Protein AF-A0A937Q0Q3-F1 (afdb_monomer)

Sequence (50 aa):
MIADNEKETVRPIEEVLSELAKEIPQEEWDKLPEDLNDNLDHYLYGVPKK

pLDDT: mean 88.21, std 15.48, range [37.91, 97.94]

Mean predicted aligned error: 7.95 Å

Foldseek 3Di:
DPPDDPPPPDDDPVVVVVVVVVVDDVVVVVPQDPCCVQQ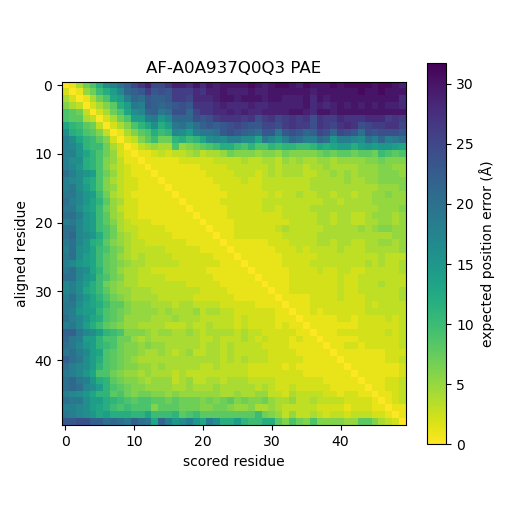VCCVPPVDDHD

Radius of gyration: 18.89 Å; Cα contacts (8 Å, |Δi|>4): 11; chains: 1; bounding box: 38×17×53 Å

Secondary structure (DSSP, 8-state):
---------PPPHHHHHHHHHTTS-HHHHTTS-TTTTTTHHHHHH-PPP-

Structure (mmCIF, N/CA/C/O backbon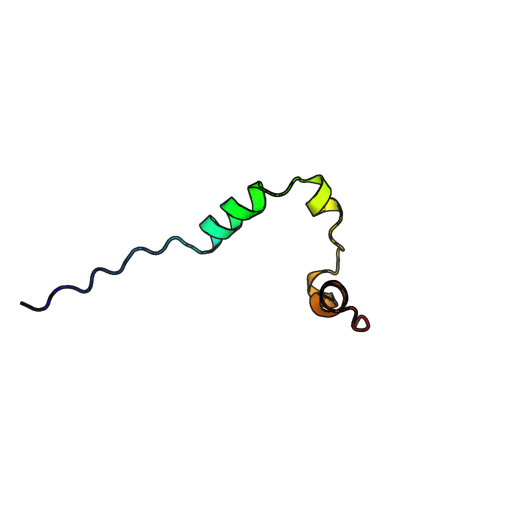e):
data_AF-A0A937Q0Q3-F1
#
_entry.id   AF-A0A937Q0Q3-F1
#
loop_
_atom_site.group_PDB
_atom_site.id
_atom_site.type_symbol
_atom_site.label_atom_id
_atom_site.label_alt_id
_atom_site.label_comp_id
_atom_site.label_asym_id
_atom_site.label_entity_id
_atom_site.label_seq_id
_atom_site.pdbx_PDB_ins_code
_atom_site.Cartn_x
_atom_site.Cartn_y
_atom_site.Cartn_z
_atom_site.occupancy
_atom_site.B_iso_or_equiv
_atom_site.auth_seq_id
_atom_site.auth_comp_id
_atom_site.auth_asym_id
_atom_site.auth_atom_id
_atom_site.pdbx_PDB_model_num
ATOM 1 N N . MET A 1 1 ? 19.260 -12.096 -46.020 1.00 37.91 1 MET A N 1
ATOM 2 C CA . MET A 1 1 ? 19.699 -12.120 -44.613 1.00 37.91 1 MET A CA 1
ATOM 3 C C . MET A 1 1 ? 18.483 -11.725 -43.800 1.00 37.91 1 MET A C 1
ATOM 5 O O . MET A 1 1 ? 18.039 -10.594 -43.935 1.00 37.91 1 MET A O 1
ATOM 9 N N . ILE A 1 2 ? 17.846 -12.685 -43.131 1.00 44.91 2 ILE A N 1
ATOM 10 C CA . ILE A 1 2 ? 16.751 -12.393 -42.199 1.00 44.91 2 ILE A CA 1
ATOM 11 C C . ILE A 1 2 ? 17.461 -11.839 -40.964 1.00 44.91 2 ILE A C 1
ATOM 13 O O . ILE A 1 2 ? 18.310 -12.532 -40.414 1.00 44.91 2 ILE A O 1
ATOM 17 N N . ALA A 1 3 ? 17.230 -10.572 -40.626 1.00 52.72 3 ALA A N 1
ATOM 18 C CA . ALA A 1 3 ? 17.745 -10.014 -39.386 1.00 52.72 3 ALA A CA 1
ATOM 19 C C . ALA A 1 3 ? 17.047 -10.749 -38.240 1.00 52.72 3 ALA A C 1
ATOM 21 O O . ALA A 1 3 ? 15.818 -10.709 -38.138 1.00 52.72 3 ALA A O 1
ATOM 22 N N . ASP A 1 4 ? 17.828 -11.474 -37.446 1.00 55.62 4 ASP A N 1
ATOM 23 C CA . ASP A 1 4 ? 17.364 -12.072 -36.208 1.00 55.62 4 ASP A CA 1
ATOM 24 C C . ASP A 1 4 ? 16.780 -10.953 -35.346 1.00 55.62 4 ASP A C 1
ATOM 26 O O . ASP A 1 4 ? 17.446 -9.974 -35.018 1.00 55.62 4 ASP A O 1
ATOM 30 N N . ASN A 1 5 ? 15.489 -11.068 -35.058 1.00 58.16 5 ASN A N 1
ATOM 31 C CA . ASN A 1 5 ? 14.762 -10.174 -34.178 1.00 58.16 5 ASN A CA 1
ATOM 32 C C . ASN A 1 5 ? 15.406 -10.255 -32.786 1.00 58.16 5 ASN A C 1
ATOM 34 O O . ASN A 1 5 ? 15.093 -11.180 -32.030 1.00 58.16 5 ASN A O 1
ATOM 38 N N . GLU A 1 6 ? 16.306 -9.320 -32.468 1.00 59.09 6 GLU A N 1
ATOM 39 C CA . GLU A 1 6 ? 16.836 -9.109 -31.122 1.00 59.09 6 GLU A CA 1
ATOM 40 C C . GLU A 1 6 ? 15.642 -9.013 -30.169 1.00 59.09 6 GLU A C 1
ATOM 42 O O . GLU A 1 6 ? 14.886 -8.044 -30.169 1.00 59.09 6 GLU A O 1
ATOM 47 N N . LYS A 1 7 ? 15.398 -10.076 -29.396 1.00 62.28 7 LYS A N 1
ATOM 48 C CA . LYS A 1 7 ? 14.487 -9.994 -28.262 1.00 62.28 7 LYS A CA 1
ATOM 49 C C . LYS A 1 7 ? 15.161 -9.049 -27.281 1.00 62.28 7 LYS A C 1
ATOM 51 O O . LYS A 1 7 ? 16.080 -9.478 -26.587 1.00 62.28 7 LYS A O 1
ATOM 56 N N . GLU A 1 8 ? 14.733 -7.789 -27.246 1.00 68.06 8 GLU A N 1
ATOM 57 C CA . GLU A 1 8 ? 15.051 -6.905 -26.129 1.00 68.06 8 GLU A CA 1
ATOM 58 C C . GLU A 1 8 ? 14.775 -7.684 -24.844 1.00 68.06 8 GLU A C 1
ATOM 60 O O . GLU A 1 8 ? 13.656 -8.142 -24.594 1.00 68.06 8 GLU A O 1
ATOM 65 N N . THR A 1 9 ? 15.821 -7.915 -24.057 1.00 75.75 9 THR A N 1
ATOM 66 C CA . THR A 1 9 ? 15.686 -8.547 -22.752 1.00 75.75 9 THR A CA 1
ATOM 67 C C . THR A 1 9 ? 15.071 -7.515 -21.821 1.00 75.75 9 THR A C 1
ATOM 69 O O . THR A 1 9 ? 15.776 -6.755 -21.159 1.00 75.75 9 THR A O 1
ATOM 72 N N . VAL A 1 10 ? 13.742 -7.441 -21.829 1.00 85.12 10 VAL A N 1
ATOM 73 C CA . VAL A 1 10 ? 12.985 -6.633 -20.876 1.00 85.12 10 VAL A CA 1
ATOM 74 C C . VAL A 1 10 ? 13.199 -7.234 -19.489 1.00 85.12 10 VAL A C 1
ATOM 76 O O . VAL A 1 10 ? 13.120 -8.453 -19.318 1.00 85.12 10 VAL A O 1
ATOM 79 N N . ARG A 1 11 ? 13.505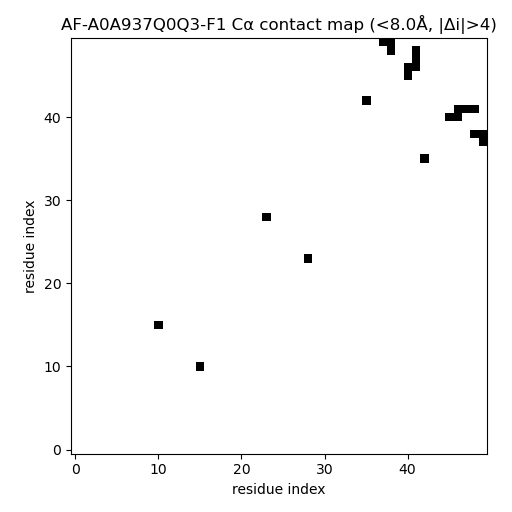 -6.380 -18.507 1.00 90.88 11 ARG A N 1
ATOM 80 C CA . ARG A 1 11 ? 13.691 -6.815 -17.119 1.00 90.88 11 ARG A CA 1
ATOM 81 C C . ARG A 1 11 ? 12.405 -7.469 -16.586 1.00 90.88 11 ARG A C 1
ATOM 83 O O . ARG A 1 11 ? 11.318 -6.990 -16.922 1.00 90.88 11 ARG A O 1
ATOM 90 N N . PRO A 1 12 ? 12.501 -8.528 -15.763 1.00 94.62 12 PRO A N 1
ATOM 91 C CA . PRO A 1 12 ? 11.352 -9.116 -15.080 1.00 94.62 12 PRO A CA 1
ATOM 92 C C . PRO A 1 12 ? 10.553 -8.074 -14.289 1.00 94.62 12 PRO A C 1
ATOM 94 O O . PRO A 1 12 ? 11.121 -7.151 -13.700 1.00 94.62 12 PRO A O 1
ATOM 97 N N . ILE A 1 13 ? 9.229 -8.231 -14.245 1.00 94.38 13 ILE A N 1
ATOM 98 C CA . ILE A 1 13 ? 8.351 -7.292 -13.533 1.00 94.38 13 ILE A CA 1
ATOM 99 C C . ILE A 1 13 ? 8.654 -7.273 -12.029 1.00 94.38 13 ILE A C 1
ATOM 101 O O . ILE A 1 13 ? 8.571 -6.227 -11.394 1.00 94.38 13 ILE A O 1
ATOM 105 N N . GLU A 1 14 ? 9.090 -8.398 -11.472 1.00 95.56 14 GLU A N 1
ATOM 106 C CA . GLU A 1 14 ? 9.473 -8.550 -10.072 1.00 95.56 14 GLU A CA 1
ATOM 107 C C . GLU A 1 14 ? 10.691 -7.694 -9.711 1.00 95.56 14 GLU A C 1
ATOM 109 O O . GLU A 1 14 ? 10.742 -7.144 -8.612 1.00 95.56 14 GLU A O 1
ATOM 114 N N . GLU A 1 15 ? 11.650 -7.537 -10.632 1.00 95.88 15 GLU A N 1
ATOM 115 C CA . GLU A 1 15 ? 12.803 -6.654 -10.420 1.00 95.88 15 GLU A CA 1
ATOM 116 C C . GLU A 1 15 ? 12.346 -5.199 -10.314 1.00 95.88 15 GLU A C 1
ATOM 118 O O . GLU A 1 15 ? 12.715 -4.500 -9.372 1.00 95.88 15 GLU A O 1
ATOM 123 N N . VAL A 1 16 ? 11.473 -4.772 -11.231 1.00 95.62 16 VAL A N 1
ATOM 124 C CA . VAL A 1 16 ? 10.920 -3.411 -11.244 1.00 95.62 16 VAL A CA 1
ATOM 125 C C . VAL A 1 16 ? 10.090 -3.144 -9.985 1.00 95.62 16 VAL A C 1
ATOM 127 O O . VAL A 1 16 ? 10.261 -2.114 -9.336 1.00 95.62 16 VAL A O 1
ATOM 130 N N . LEU A 1 17 ? 9.221 -4.080 -9.596 1.00 95.94 17 LEU A N 1
ATOM 131 C CA . LEU A 1 17 ? 8.405 -3.958 -8.386 1.00 95.94 17 LEU A CA 1
ATOM 132 C C . LEU A 1 17 ? 9.266 -3.930 -7.115 1.00 95.94 17 LEU A C 1
ATOM 134 O O . LEU A 1 17 ? 8.975 -3.159 -6.204 1.00 95.94 17 LEU A O 1
ATOM 138 N N . SER A 1 18 ? 10.336 -4.730 -7.052 1.00 95.88 18 SER A N 1
ATOM 139 C CA . SER A 1 18 ? 11.263 -4.742 -5.914 1.00 95.88 18 SER A CA 1
ATOM 140 C C . SER A 1 18 ? 12.038 -3.431 -5.778 1.00 95.88 18 SER A C 1
ATOM 142 O O . SER A 1 18 ? 12.265 -2.972 -4.659 1.00 95.88 18 SER A O 1
ATOM 144 N N . GLU A 1 19 ? 12.452 -2.825 -6.895 1.00 96.81 19 GLU A N 1
ATOM 145 C CA . GLU A 1 19 ? 13.088 -1.502 -6.907 1.00 96.81 19 GLU A CA 1
ATOM 146 C C . GLU A 1 19 ? 12.138 -0.432 -6.357 1.00 96.81 19 GLU A C 1
ATOM 148 O O . GLU A 1 19 ? 12.506 0.272 -5.419 1.00 96.81 19 GLU A O 1
ATOM 153 N N . LEU A 1 20 ? 10.899 -0.380 -6.855 1.00 96.25 20 LEU A N 1
ATOM 154 C CA . LEU A 1 20 ? 9.891 0.591 -6.415 1.00 96.25 20 LEU A CA 1
ATOM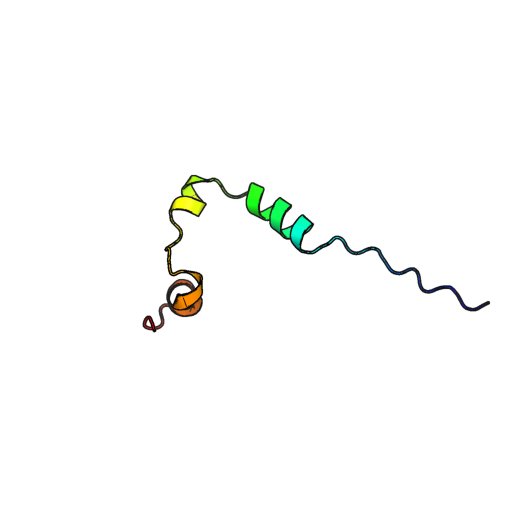 155 C C . LEU A 1 20 ? 9.492 0.406 -4.945 1.00 96.25 20 LEU A C 1
ATOM 157 O O . LEU A 1 20 ? 9.378 1.377 -4.201 1.00 96.25 20 LEU A O 1
ATOM 161 N N . ALA A 1 21 ? 9.312 -0.837 -4.494 1.00 95.44 21 ALA A N 1
ATOM 162 C CA . ALA A 1 21 ? 8.904 -1.119 -3.119 1.00 95.44 21 ALA A CA 1
ATOM 163 C C . ALA A 1 21 ? 9.931 -0.636 -2.077 1.00 95.44 21 ALA A C 1
ATOM 165 O O . ALA A 1 21 ? 9.546 -0.281 -0.964 1.00 95.44 21 ALA A O 1
ATOM 166 N N . LYS A 1 22 ? 11.225 -0.583 -2.433 1.00 96.69 22 LYS A N 1
ATOM 167 C CA . LYS A 1 22 ? 12.303 -0.089 -1.553 1.00 96.69 22 LYS A CA 1
ATOM 168 C C . LYS A 1 22 ? 12.253 1.417 -1.315 1.00 96.69 22 LYS A C 1
ATOM 170 O O . LYS A 1 22 ? 12.853 1.884 -0.351 1.00 96.69 22 LYS A O 1
ATOM 175 N N . GLU A 1 23 ? 11.581 2.173 -2.179 1.00 97.81 23 GLU A N 1
ATOM 176 C CA . GLU A 1 23 ? 11.423 3.623 -2.014 1.00 97.81 23 GLU A CA 1
ATOM 177 C C . GLU A 1 23 ? 10.396 3.970 -0.923 1.00 97.81 23 GLU A C 1
ATOM 179 O O . GLU A 1 23 ? 10.347 5.108 -0.457 1.00 97.81 23 GLU A O 1
ATOM 184 N N . ILE A 1 24 ? 9.598 2.988 -0.490 1.00 96.56 24 ILE A N 1
ATOM 185 C CA . ILE A 1 24 ? 8.534 3.156 0.497 1.00 96.56 24 ILE A CA 1
ATOM 186 C C . ILE A 1 24 ? 9.035 2.708 1.885 1.00 96.56 24 ILE A C 1
ATOM 188 O O . ILE A 1 24 ? 9.440 1.553 2.041 1.00 96.56 24 ILE A O 1
ATOM 192 N N . PRO A 1 25 ? 8.995 3.579 2.914 1.00 97.94 25 PRO A N 1
ATOM 193 C CA . PRO A 1 25 ? 9.353 3.217 4.286 1.00 97.94 25 PRO A CA 1
ATOM 194 C C . PRO A 1 25 ? 8.494 2.082 4.865 1.00 97.94 25 PRO A C 1
ATOM 196 O O . PRO A 1 25 ? 7.302 1.989 4.580 1.00 97.94 25 PRO A O 1
ATOM 199 N N . GLN A 1 26 ? 9.072 1.265 5.755 1.00 96.12 26 GLN A N 1
ATOM 200 C CA . GLN A 1 26 ? 8.363 0.150 6.407 1.00 96.12 26 GLN A C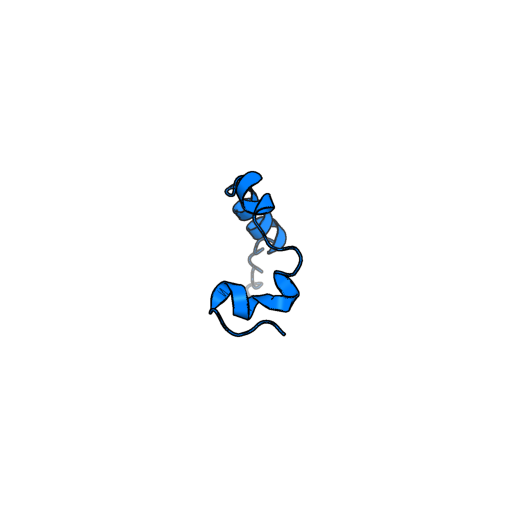A 1
ATOM 201 C C . GLN A 1 26 ? 7.098 0.600 7.155 1.00 96.12 26 GLN A C 1
ATOM 203 O O . GLN A 1 26 ? 6.070 -0.057 7.078 1.00 96.12 26 GLN A O 1
ATOM 208 N N . GLU A 1 27 ? 7.140 1.758 7.811 1.00 97.69 27 GLU A N 1
ATOM 209 C CA . GLU A 1 27 ? 5.994 2.316 8.540 1.00 97.69 27 GLU A CA 1
ATOM 210 C C . GLU A 1 27 ? 4.781 2.629 7.648 1.00 97.69 27 GLU A C 1
ATOM 212 O O . GLU A 1 27 ? 3.660 2.666 8.146 1.00 97.69 27 GLU A O 1
ATOM 217 N N . GLU A 1 28 ? 4.971 2.843 6.341 1.00 96.94 28 GLU A N 1
ATOM 218 C CA . GLU A 1 28 ? 3.858 2.989 5.395 1.00 96.94 28 GLU A CA 1
ATOM 219 C C . GLU A 1 28 ? 3.271 1.629 5.010 1.00 96.94 28 GLU A C 1
ATOM 221 O O . GLU A 1 28 ? 2.054 1.499 4.880 1.00 96.94 28 GLU A O 1
ATOM 226 N N . TRP A 1 29 ? 4.112 0.597 4.896 1.00 95.44 29 TRP A N 1
ATOM 227 C CA . TRP A 1 29 ? 3.656 -0.781 4.705 1.00 95.44 29 TRP A CA 1
ATOM 228 C C . TRP A 1 29 ? 2.837 -1.272 5.899 1.00 95.44 29 TRP A C 1
ATOM 230 O O . TRP A 1 29 ? 1.810 -1.921 5.712 1.00 95.44 29 TRP A O 1
ATOM 240 N N . ASP A 1 30 ? 3.232 -0.889 7.113 1.00 96.44 30 ASP A N 1
ATOM 241 C CA . ASP A 1 30 ? 2.540 -1.259 8.351 1.00 96.44 30 ASP A CA 1
ATOM 242 C C . ASP A 1 30 ? 1.146 -0.611 8.482 1.00 96.44 30 ASP A C 1
ATOM 244 O O . ASP A 1 30 ? 0.316 -1.070 9.266 1.00 96.44 30 ASP A O 1
ATOM 248 N N . LYS A 1 31 ? 0.860 0.452 7.716 1.00 95.38 31 LYS A N 1
ATOM 249 C CA . LYS A 1 31 ? -0.471 1.088 7.669 1.00 95.38 31 LYS A CA 1
ATOM 250 C C . LYS A 1 31 ? -1.440 0.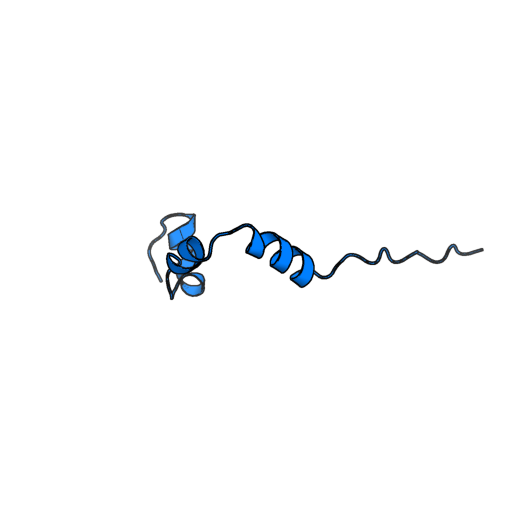371 6.734 1.00 95.38 31 LYS A C 1
ATOM 252 O O . LYS A 1 31 ? -2.626 0.714 6.731 1.00 95.38 31 LYS A O 1
ATOM 257 N N . LEU A 1 32 ? -0.961 -0.561 5.907 1.00 95.19 32 LEU A N 1
ATOM 258 C CA . LEU A 1 32 ? -1.828 -1.253 4.968 1.00 95.19 32 LEU A CA 1
ATOM 259 C C . LEU A 1 32 ? -2.818 -2.158 5.714 1.00 95.19 32 LEU A C 1
ATOM 261 O O . LEU A 1 32 ? -2.445 -2.856 6.657 1.00 95.19 32 LEU A O 1
ATOM 265 N N . PRO A 1 33 ? -4.090 -2.167 5.294 1.00 95.94 33 PRO A N 1
ATOM 266 C CA . PRO A 1 33 ? -5.092 -3.025 5.898 1.00 95.94 33 PRO A CA 1
ATOM 267 C C . PRO A 1 33 ? -4.843 -4.495 5.534 1.00 95.94 33 PRO A C 1
ATOM 269 O O . PRO A 1 33 ? -4.468 -4.810 4.406 1.00 95.94 33 PRO A O 1
ATOM 272 N N . GLU A 1 34 ? -5.105 -5.406 6.474 1.00 95.75 34 GLU A N 1
ATOM 273 C CA . GLU A 1 34 ? -4.928 -6.855 6.266 1.00 95.75 34 GLU A CA 1
ATOM 274 C C . GLU A 1 34 ? -5.805 -7.399 5.125 1.00 95.75 34 GLU A C 1
ATOM 276 O O . GLU A 1 34 ? -5.432 -8.355 4.450 1.00 95.75 34 GLU A O 1
ATOM 281 N N . ASP A 1 35 ? -6.951 -6.759 4.879 1.00 96.31 35 ASP A N 1
ATOM 282 C CA . ASP A 1 35 ? -7.921 -7.108 3.841 1.00 96.31 35 ASP A CA 1
ATOM 283 C C . ASP A 1 35 ? -7.800 -6.233 2.580 1.00 96.31 35 ASP A C 1
ATOM 285 O O . ASP A 1 35 ? -8.749 -6.146 1.794 1.00 96.31 35 ASP A O 1
ATOM 289 N N . LEU A 1 36 ? -6.649 -5.575 2.365 1.00 95.19 36 LEU A N 1
ATOM 290 C CA . LEU A 1 36 ? -6.426 -4.662 1.234 1.00 95.19 36 LEU A CA 1
ATOM 291 C C . LEU A 1 36 ? -6.794 -5.291 -0.113 1.00 95.19 36 LEU A C 1
ATOM 293 O O . LEU A 1 36 ? -7.455 -4.651 -0.927 1.00 95.19 36 LEU A O 1
ATOM 297 N N . ASN A 1 37 ? -6.377 -6.536 -0.348 1.00 93.88 37 ASN A N 1
ATOM 298 C CA . ASN A 1 37 ? -6.605 -7.213 -1.625 1.00 93.88 37 ASN A CA 1
ATOM 299 C C . ASN A 1 37 ? -8.079 -7.588 -1.831 1.00 93.88 37 ASN A C 1
ATOM 301 O O . ASN A 1 37 ? -8.575 -7.525 -2.956 1.00 93.88 37 ASN A O 1
ATOM 305 N N . ASP A 1 38 ? -8.791 -7.932 -0.758 1.00 96.50 38 ASP A N 1
ATOM 306 C CA . ASP A 1 38 ? -10.205 -8.313 -0.821 1.00 96.50 38 ASP A CA 1
ATOM 307 C C . ASP A 1 38 ? -11.107 -7.084 -1.009 1.00 96.50 38 ASP A C 1
ATOM 309 O O . ASP A 1 38 ? -12.115 -7.132 -1.725 1.00 96.50 38 ASP A O 1
ATOM 313 N N . ASN A 1 39 ? -10.703 -5.957 -0.413 1.00 96.44 39 ASN A N 1
ATOM 314 C CA . ASN A 1 39 ? -11.443 -4.698 -0.383 1.00 96.44 39 ASN A CA 1
ATOM 315 C C . ASN A 1 39 ? -10.743 -3.560 -1.146 1.00 96.44 39 ASN A C 1
ATOM 317 O O . ASN A 1 39 ? -10.911 -2.388 -0.812 1.00 96.44 39 ASN A O 1
ATOM 321 N N . LEU A 1 40 ? -9.995 -3.879 -2.206 1.00 95.69 40 LEU A N 1
ATOM 322 C CA . LEU A 1 40 ? -9.203 -2.898 -2.956 1.00 95.69 40 LEU A CA 1
ATOM 323 C C . LEU A 1 40 ? -10.038 -1.701 -3.438 1.00 95.69 40 LEU A C 1
ATOM 325 O O . LEU A 1 40 ? -9.660 -0.551 -3.221 1.00 95.69 40 LEU A O 1
ATOM 329 N N . ASP A 1 41 ? -11.209 -1.961 -4.024 1.00 95.62 41 ASP A N 1
ATOM 330 C CA . ASP A 1 41 ? -12.088 -0.905 -4.539 1.00 95.62 41 ASP A CA 1
ATOM 331 C C . ASP A 1 41 ? -12.559 0.041 -3.425 1.00 95.62 41 ASP A C 1
ATOM 333 O O . ASP A 1 41 ? -12.721 1.242 -3.650 1.00 95.62 41 ASP A O 1
ATOM 337 N N . HIS A 1 42 ? -12.767 -0.478 -2.210 1.0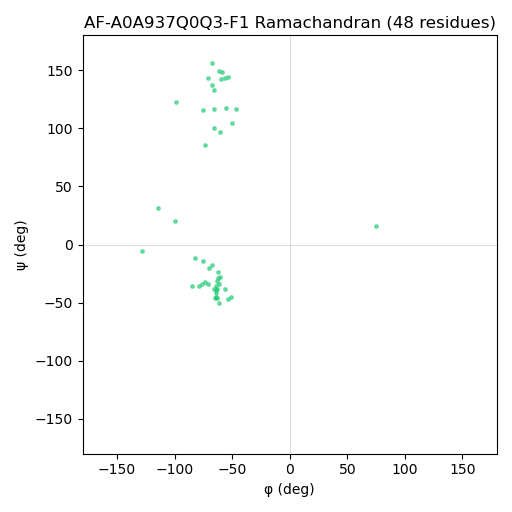0 96.69 42 HIS A N 1
ATOM 338 C CA . HIS A 1 42 ? -13.139 0.339 -1.058 1.00 96.69 42 HIS A CA 1
ATOM 339 C C . HIS A 1 42 ? -12.021 1.324 -0.712 1.00 96.69 42 HIS A C 1
ATOM 341 O O . HIS A 1 42 ? -12.285 2.508 -0.515 1.00 96.69 42 HIS A O 1
ATOM 347 N N . TYR A 1 43 ? -10.772 0.858 -0.697 1.00 94.31 43 TYR A N 1
ATOM 348 C CA . TYR A 1 43 ? -9.620 1.692 -0.358 1.00 94.31 43 TYR A CA 1
ATOM 349 C C . TYR A 1 43 ? -9.237 2.682 -1.462 1.00 94.31 43 TYR A C 1
ATOM 351 O O . TYR A 1 43 ? -8.792 3.786 -1.154 1.00 94.31 43 TYR A O 1
ATOM 359 N N . LEU A 1 44 ? -9.437 2.326 -2.733 1.00 94.69 44 LEU A N 1
ATOM 360 C CA . LEU A 1 44 ? -9.114 3.207 -3.860 1.00 94.69 44 LEU A CA 1
ATOM 361 C C . LEU A 1 44 ? -10.231 4.201 -4.193 1.00 94.69 44 LEU A C 1
ATOM 363 O O . LEU A 1 44 ? -9.948 5.330 -4.596 1.00 94.69 44 LEU A O 1
ATOM 367 N N . TYR A 1 45 ? -11.492 3.793 -4.046 1.00 95.44 45 TYR A N 1
ATOM 368 C CA . TYR A 1 45 ? -12.640 4.538 -4.575 1.00 95.44 45 TYR A CA 1
ATOM 369 C C . TYR A 1 45 ? -13.742 4.811 -3.545 1.00 95.44 45 TYR A C 1
ATOM 371 O O . TYR A 1 45 ? -14.704 5.511 -3.859 1.00 95.44 45 TYR A O 1
ATOM 379 N N . GLY A 1 46 ? -13.635 4.281 -2.324 1.00 94.75 46 GLY A N 1
ATOM 380 C CA . GLY A 1 46 ? -14.621 4.499 -1.263 1.00 94.75 46 GLY A CA 1
ATOM 381 C C . GLY A 1 46 ? -15.932 3.727 -1.438 1.00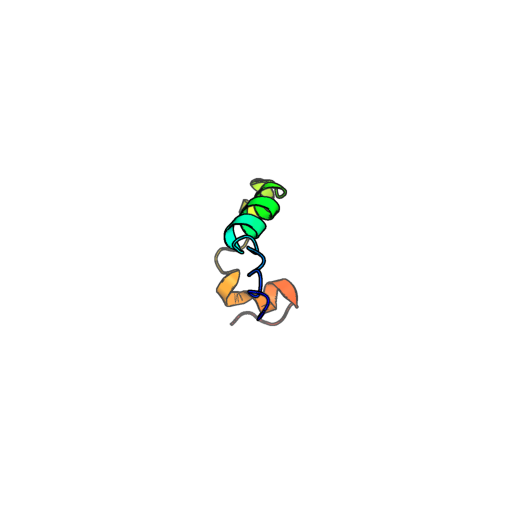 94.75 46 GLY A C 1
ATOM 382 O O . GLY A 1 46 ? -16.921 4.060 -0.785 1.00 94.75 46 GLY A O 1
ATOM 383 N N . VAL A 1 47 ? -15.981 2.708 -2.306 1.00 96.12 47 VAL A N 1
ATOM 384 C CA . VAL A 1 47 ? -17.172 1.845 -2.430 1.00 96.12 47 VAL A CA 1
ATOM 385 C C . VAL A 1 47 ? -17.368 1.001 -1.159 1.00 96.12 47 VAL A C 1
ATOM 387 O O . VAL A 1 47 ? -16.402 0.780 -0.432 1.00 96.12 47 VAL A O 1
ATOM 390 N 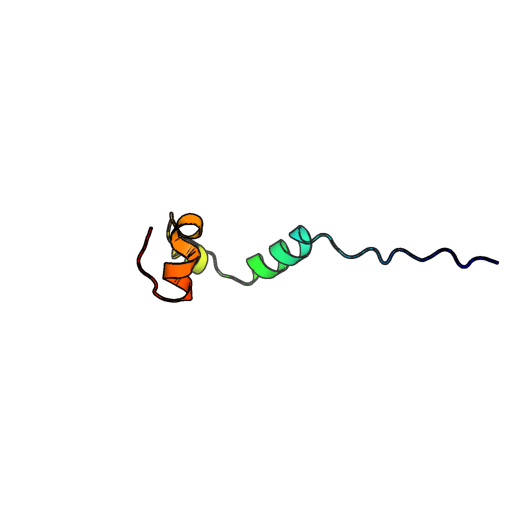N . PRO A 1 48 ? -18.583 0.521 -0.836 1.00 95.19 48 PRO A N 1
ATOM 391 C CA . PRO A 1 48 ? -18.786 -0.355 0.321 1.00 95.19 48 PRO A CA 1
ATOM 392 C C . PRO A 1 48 ? -17.909 -1.618 0.266 1.00 95.19 48 PRO A C 1
ATOM 394 O O . PRO A 1 48 ? -17.709 -2.176 -0.814 1.00 95.19 48 PRO A O 1
ATOM 397 N N . LYS A 1 49 ? -17.412 -2.071 1.428 1.00 91.38 49 LYS A N 1
ATOM 398 C CA . LYS A 1 49 ? -16.694 -3.351 1.552 1.00 91.38 49 LYS A CA 1
ATOM 399 C C . LYS A 1 49 ? -17.598 -4.526 1.161 1.00 91.38 49 LYS A C 1
ATOM 401 O O . LYS A 1 49 ? -18.819 -4.439 1.323 1.00 91.38 49 LYS A O 1
ATOM 406 N N . LYS A 1 50 ? -16.984 -5.584 0.630 1.00 81.75 50 LYS A N 1
ATOM 407 C CA . LYS A 1 50 ? -17.669 -6.827 0.244 1.00 81.75 50 LYS A CA 1
ATOM 408 C C . LYS A 1 50 ? -18.017 -7.690 1.452 1.00 81.75 50 LYS A C 1
ATOM 410 O O . LYS A 1 50 ? -17.315 -7.582 2.481 1.00 81.75 50 LYS A O 1
#

Solvent-accessible surface area (backbone atoms only — not comparable to full-atom values): 3404 Å² total; per-residue (Å²): 132,83,79,79,79,78,74,75,83,72,77,58,69,64,60,57,51,55,59,58,55,68,77,52,59,68,75,61,61,71,67,56,60,94,55,41,83,82,31,42,60,27,77,75,70,67,46,82,72,126